Protein AF-A0A6J6FQR4-F1 (afdb_monomer)

Solvent-accessible surface area (backbone atoms only — not comparable to full-atom values): 6343 Å² total; per-residue (Å²): 109,55,71,76,45,27,19,56,49,36,36,52,52,29,51,52,38,32,50,53,10,48,62,35,42,57,94,47,89,46,65,86,34,34,53,60,13,50,52,32,33,42,65,29,27,48,47,19,55,83,41,40,94,43,51,58,78,60,70,68,46,50,54,50,20,48,51,53,20,46,52,50,31,28,49,49,18,36,52,15,21,54,60,26,60,75,42,96,72,69,46,73,66,48,25,49,57,46,32,50,60,55,48,52,55,52,44,52,50,36,53,51,53,48,53,53,53,50,55,56,51,66,76,75,111

Structure (mmCIF, N/CA/C/O backbone):
data_AF-A0A6J6FQR4-F1
#
_entry.id   AF-A0A6J6FQR4-F1
#
loop_
_atom_site.group_PDB
_atom_site.id
_atom_site.type_symbol
_atom_site.label_atom_id
_atom_site.label_alt_id
_atom_site.label_comp_id
_atom_site.label_asym_id
_atom_site.label_entity_id
_atom_site.label_seq_id
_atom_site.pdbx_PDB_ins_code
_atom_site.Cartn_x
_atom_site.Cartn_y
_atom_site.Cartn_z
_atom_site.occupancy
_atom_site.B_iso_or_equiv
_atom_site.auth_seq_id
_atom_site.auth_comp_id
_atom_site.auth_asym_id
_atom_site.auth_atom_id
_atom_site.pdbx_PDB_model_num
ATOM 1 N N . MET A 1 1 ? -17.632 -2.207 14.018 1.00 80.81 1 MET A N 1
ATOM 2 C CA . MET A 1 1 ? -17.300 -1.660 12.676 1.00 80.81 1 MET A CA 1
ATOM 3 C C . MET A 1 1 ? -15.866 -1.965 12.242 1.00 80.81 1 MET A C 1
ATOM 5 O O . MET A 1 1 ? -15.691 -2.493 11.149 1.00 80.81 1 MET A O 1
ATOM 9 N N . VAL A 1 2 ? -14.863 -1.720 13.096 1.00 85.81 2 VAL A N 1
ATOM 10 C CA . VAL A 1 2 ? -13.432 -1.979 12.815 1.00 85.81 2 VAL A CA 1
ATOM 11 C C . VAL A 1 2 ? -13.160 -3.401 12.294 1.00 85.81 2 VAL A C 1
ATOM 13 O O . VAL A 1 2 ? -12.476 -3.548 11.290 1.00 85.81 2 VAL A O 1
ATOM 16 N N . ARG A 1 3 ? -13.776 -4.446 12.878 1.00 83.19 3 ARG A N 1
ATOM 17 C CA . ARG A 1 3 ? -13.610 -5.851 12.427 1.00 83.19 3 ARG A CA 1
ATOM 18 C C . ARG A 1 3 ? -13.901 -6.093 10.944 1.00 83.19 3 ARG A C 1
ATOM 20 O O . ARG A 1 3 ? -13.197 -6.873 10.319 1.00 83.19 3 ARG A O 1
ATOM 27 N N . ARG A 1 4 ? -14.937 -5.448 10.395 1.00 87.6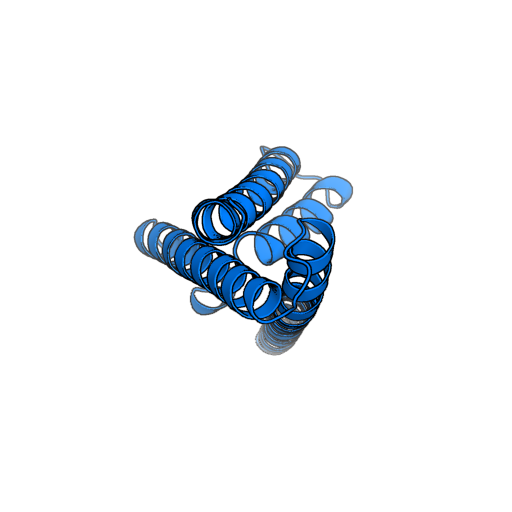9 4 ARG A N 1
ATOM 28 C CA . ARG A 1 4 ? -15.341 -5.627 8.988 1.00 87.69 4 ARG A CA 1
ATOM 29 C C . ARG A 1 4 ? -14.625 -4.657 8.048 1.00 87.69 4 ARG A C 1
ATOM 31 O O . ARG A 1 4 ? -14.303 -5.031 6.932 1.00 87.69 4 ARG A O 1
ATOM 38 N N . ARG A 1 5 ? -14.385 -3.414 8.487 1.00 93.25 5 ARG A N 1
ATOM 39 C CA . ARG A 1 5 ? -13.846 -2.344 7.627 1.00 93.25 5 ARG A CA 1
ATOM 40 C C . ARG A 1 5 ? -12.324 -2.179 7.691 1.00 93.25 5 ARG A C 1
ATOM 42 O O . ARG A 1 5 ? -11.768 -1.604 6.771 1.00 93.25 5 ARG A O 1
ATOM 49 N N . GLY A 1 6 ? -11.650 -2.685 8.725 1.00 93.25 6 GLY A N 1
ATOM 50 C CA . GLY A 1 6 ? -10.190 -2.602 8.869 1.00 93.25 6 GLY A CA 1
ATOM 51 C C . GLY A 1 6 ? -9.402 -3.188 7.685 1.00 93.25 6 GLY A C 1
ATOM 52 O O . GLY A 1 6 ? -8.541 -2.491 7.155 1.00 93.25 6 GLY A O 1
ATOM 53 N N . PRO A 1 7 ? -9.713 -4.411 7.209 1.00 95.50 7 PRO A N 1
ATOM 54 C CA . PRO A 1 7 ? -9.081 -4.975 6.011 1.00 95.50 7 PRO A CA 1
ATOM 55 C C . PRO A 1 7 ? -9.276 -4.103 4.764 1.00 95.50 7 PRO A C 1
ATOM 57 O O . PRO A 1 7 ? -8.326 -3.827 4.037 1.00 95.50 7 PRO A O 1
ATOM 60 N N . LEU A 1 8 ? -10.505 -3.620 4.550 1.00 96.88 8 LEU A N 1
ATOM 61 C CA . LEU A 1 8 ? -10.854 -2.779 3.402 1.00 96.88 8 LEU A CA 1
ATOM 62 C C . LEU A 1 8 ? -10.150 -1.420 3.456 1.00 96.88 8 LEU A C 1
ATOM 64 O O . LEU A 1 8 ? -9.709 -0.920 2.430 1.00 96.88 8 LEU A O 1
ATOM 68 N N . LEU A 1 9 ? -10.008 -0.837 4.649 1.00 96.50 9 LEU A N 1
ATOM 69 C CA . LEU A 1 9 ? -9.288 0.418 4.838 1.00 96.50 9 LEU A CA 1
ATOM 70 C C . LEU A 1 9 ? -7.788 0.253 4.556 1.00 96.50 9 LEU A C 1
ATOM 72 O O . LEU A 1 9 ? -7.196 1.134 3.946 1.00 96.50 9 LEU A O 1
ATOM 76 N N . ALA A 1 10 ? -7.182 -0.876 4.938 1.00 97.19 10 ALA A N 1
ATOM 77 C CA . ALA A 1 10 ? -5.787 -1.168 4.605 1.00 97.19 10 ALA A CA 1
ATOM 78 C C . ALA A 1 10 ? -5.569 -1.279 3.085 1.00 97.19 10 ALA A C 1
ATOM 80 O O . ALA A 1 10 ? -4.618 -0.693 2.570 1.00 97.19 10 ALA A O 1
ATOM 81 N N . ILE A 1 11 ? -6.480 -1.952 2.367 1.00 97.94 11 ILE A N 1
ATOM 82 C CA . ILE A 1 11 ? -6.483 -1.957 0.896 1.00 97.94 11 ILE A CA 1
ATOM 83 C C . ILE A 1 11 ? -6.636 -0.533 0.359 1.00 97.94 11 ILE A C 1
ATOM 85 O O . ILE A 1 11 ? -5.842 -0.117 -0.473 1.00 97.94 11 ILE A O 1
ATOM 89 N N . ALA A 1 12 ? -7.614 0.235 0.845 1.00 97.75 12 ALA A N 1
ATOM 90 C CA . ALA A 1 12 ? -7.867 1.589 0.356 1.00 97.75 12 ALA A CA 1
ATOM 91 C C . ALA A 1 12 ? -6.647 2.510 0.531 1.00 97.75 12 ALA A C 1
ATOM 93 O O . ALA A 1 12 ? -6.327 3.281 -0.374 1.00 97.75 12 ALA A O 1
ATOM 94 N N . ILE A 1 13 ? -5.926 2.392 1.653 1.00 97.31 13 ILE A N 1
ATOM 95 C CA . ILE A 1 13 ? -4.671 3.117 1.889 1.00 97.31 1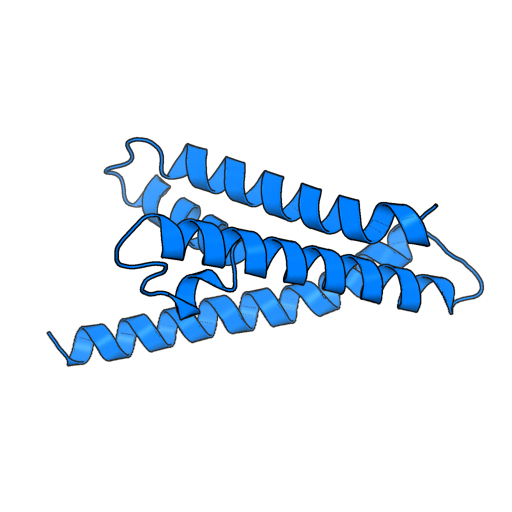3 ILE A CA 1
ATOM 96 C C . ILE A 1 13 ? -3.613 2.688 0.866 1.00 97.31 13 ILE A C 1
ATOM 98 O O . ILE A 1 13 ? -3.022 3.548 0.219 1.00 97.31 13 ILE A O 1
ATOM 102 N N . SER A 1 14 ? -3.410 1.381 0.671 1.00 97.56 14 SER A N 1
ATOM 103 C CA . SER A 1 14 ? -2.475 0.858 -0.337 1.00 97.56 14 SER A CA 1
ATOM 104 C C . SER A 1 14 ? -2.826 1.338 -1.750 1.00 97.56 14 SER A C 1
ATOM 106 O O . SER A 1 14 ? -1.955 1.857 -2.444 1.00 97.56 14 SER A O 1
ATOM 108 N N . CYS A 1 15 ? -4.097 1.275 -2.154 1.00 97.69 15 CYS A N 1
ATOM 109 C CA . CYS A 1 15 ? -4.558 1.776 -3.447 1.00 97.69 15 CYS A CA 1
ATOM 110 C C . CYS A 1 15 ? -4.318 3.280 -3.594 1.00 97.69 15 CYS A C 1
ATOM 112 O 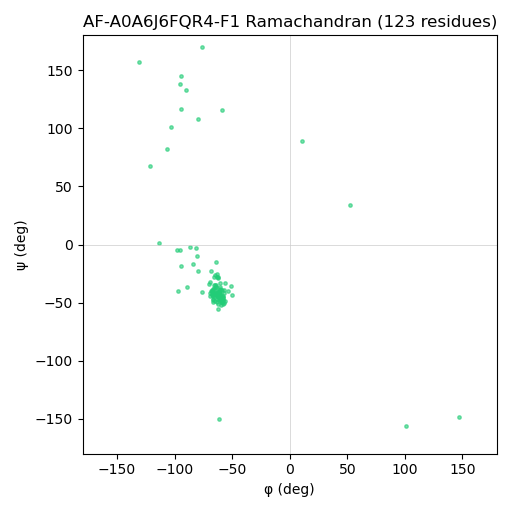O . CYS A 1 15 ? -3.879 3.719 -4.649 1.00 97.69 15 CYS A O 1
ATOM 114 N N . THR A 1 16 ? -4.549 4.070 -2.543 1.00 98.38 16 THR A N 1
ATOM 115 C CA . THR A 1 16 ? -4.273 5.515 -2.565 1.00 98.38 16 THR A CA 1
ATOM 116 C C . THR A 1 16 ? -2.788 5.790 -2.797 1.00 98.38 16 THR A C 1
ATOM 118 O O . THR A 1 16 ? -2.436 6.609 -3.642 1.00 98.38 16 THR A O 1
ATOM 121 N N . ILE A 1 17 ? -1.907 5.070 -2.096 1.00 98.06 17 ILE A N 1
ATOM 122 C CA . ILE A 1 17 ? -0.454 5.181 -2.278 1.00 98.06 17 ILE A CA 1
ATOM 123 C C . ILE A 1 17 ? -0.058 4.747 -3.698 1.00 98.06 17 ILE A C 1
ATOM 125 O O . ILE A 1 17 ? 0.719 5.439 -4.351 1.00 98.06 17 ILE A O 1
ATOM 129 N N . GLY A 1 18 ? -0.623 3.646 -4.201 1.00 97.38 18 GLY A N 1
ATOM 130 C CA . GLY A 1 18 ? -0.361 3.138 -5.549 1.00 97.38 18 GLY A CA 1
ATOM 131 C C . GLY A 1 18 ? -0.832 4.088 -6.651 1.00 97.38 18 GLY A C 1
ATOM 132 O O . GLY A 1 18 ? -0.139 4.256 -7.649 1.00 97.38 18 GLY A O 1
ATOM 133 N N . LEU A 1 19 ? -1.962 4.772 -6.456 1.00 97.94 19 LE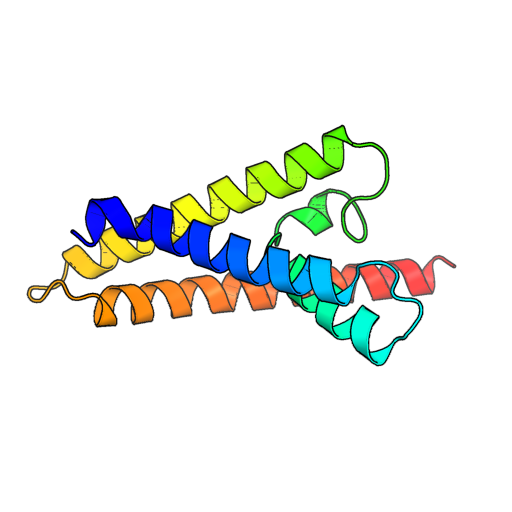U A N 1
ATOM 134 C CA . LEU A 1 19 ? -2.443 5.809 -7.371 1.00 97.94 19 LEU A CA 1
ATOM 135 C C . LEU A 1 19 ? -1.512 7.025 -7.381 1.00 97.94 19 LEU A C 1
ATOM 137 O O . LEU A 1 19 ? -1.164 7.512 -8.452 1.00 97.94 19 LEU A O 1
ATOM 141 N N . LEU A 1 20 ? -1.055 7.487 -6.213 1.00 98.12 20 LEU A N 1
ATOM 142 C CA . LEU A 1 20 ? -0.062 8.565 -6.130 1.00 98.12 20 LEU A CA 1
AT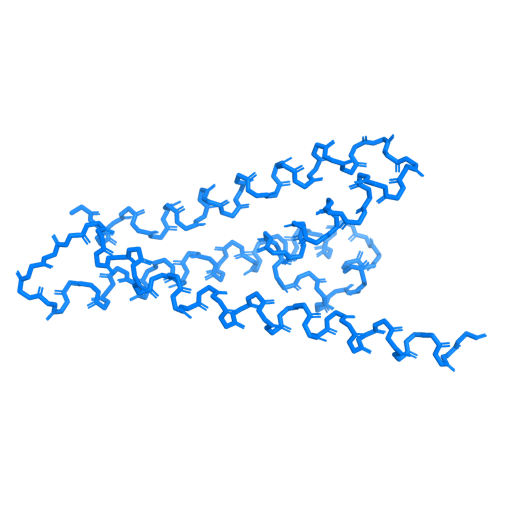OM 143 C C . LEU A 1 20 ? 1.258 8.171 -6.805 1.00 98.12 20 LEU A C 1
ATOM 145 O O . LEU A 1 20 ? 1.837 8.974 -7.534 1.00 98.12 20 LEU A O 1
ATOM 149 N N . ALA A 1 21 ? 1.705 6.928 -6.610 1.00 97.19 21 ALA A N 1
ATOM 150 C CA . ALA A 1 21 ? 2.864 6.376 -7.300 1.00 97.19 21 ALA A CA 1
ATOM 151 C C . ALA A 1 21 ? 2.676 6.405 -8.823 1.00 97.19 21 ALA A C 1
ATOM 153 O O . ALA A 1 21 ? 3.534 6.922 -9.536 1.00 97.19 21 ALA A O 1
ATOM 154 N N . ALA A 1 22 ? 1.533 5.919 -9.316 1.00 95.88 22 ALA A N 1
ATOM 155 C CA . ALA A 1 22 ? 1.208 5.918 -10.737 1.00 95.88 22 ALA A CA 1
ATOM 156 C C . ALA A 1 22 ? 1.192 7.338 -11.322 1.00 95.88 22 ALA A C 1
ATOM 158 O O . ALA A 1 22 ? 1.775 7.553 -12.375 1.00 95.88 22 ALA A O 1
ATOM 159 N N . LEU A 1 23 ? 0.613 8.323 -10.626 1.00 97.25 23 LEU A N 1
ATOM 160 C CA . LEU A 1 23 ? 0.609 9.727 -11.062 1.00 97.25 23 LEU A CA 1
ATOM 161 C C . LEU A 1 23 ? 2.020 10.326 -11.143 1.00 97.25 23 LEU A C 1
ATOM 163 O O . LEU A 1 23 ? 2.341 11.072 -12.070 1.00 97.25 23 LEU A O 1
ATOM 167 N N . LEU A 1 24 ? 2.883 10.005 -10.179 1.00 97.19 24 LEU A N 1
ATOM 168 C CA . LEU A 1 24 ? 4.268 10.465 -10.202 1.00 97.19 24 LEU A CA 1
ATOM 169 C C . LEU A 1 24 ? 5.049 9.830 -11.350 1.00 97.19 24 LEU A C 1
ATOM 171 O O . LEU A 1 24 ? 5.797 10.540 -12.015 1.00 97.19 24 LEU A O 1
ATOM 175 N N . LEU A 1 25 ? 4.844 8.537 -11.599 1.00 95.31 25 LEU A N 1
ATOM 176 C CA . LEU A 1 25 ? 5.546 7.777 -12.632 1.00 95.31 25 LEU A CA 1
ATOM 177 C C . LEU A 1 25 ? 4.989 7.996 -14.042 1.00 95.31 25 LEU A C 1
ATOM 179 O O . LEU A 1 25 ? 5.719 7.790 -15.009 1.00 95.31 25 LEU A O 1
ATOM 183 N N . TRP A 1 26 ? 3.730 8.422 -14.170 1.00 95.81 26 TRP A N 1
ATOM 184 C CA . TRP A 1 26 ? 3.074 8.607 -15.459 1.00 95.81 26 TRP A CA 1
ATOM 185 C C . TRP A 1 26 ? 3.831 9.615 -16.321 1.00 95.81 26 TRP A C 1
ATOM 187 O O . TRP A 1 26 ? 3.933 10.799 -15.971 1.00 95.81 26 TRP A O 1
ATOM 197 N N . ASP A 1 27 ? 4.353 9.109 -17.439 1.00 93.00 27 ASP A N 1
ATOM 198 C CA . ASP A 1 27 ? 5.130 9.855 -18.431 1.00 93.00 27 ASP A CA 1
ATOM 199 C C . ASP A 1 27 ? 6.305 10.644 -17.819 1.00 93.00 27 ASP A C 1
ATOM 201 O O . ASP A 1 27 ? 6.633 11.765 -18.207 1.00 93.00 27 ASP A O 1
ATOM 205 N N . SER A 1 28 ? 6.917 10.088 -16.769 1.00 91.69 28 SER A N 1
ATOM 206 C CA . SER A 1 28 ? 8.004 10.751 -16.056 1.00 91.69 28 SER A CA 1
ATOM 207 C C . SER A 1 28 ? 9.370 10.326 -16.583 1.00 91.69 28 SER A C 1
ATOM 209 O O . SER A 1 28 ? 9.807 9.200 -16.368 1.00 91.69 28 SER A O 1
ATOM 211 N N . THR A 1 29 ? 10.114 11.284 -17.131 1.00 91.56 29 THR A N 1
ATOM 212 C CA . THR A 1 29 ? 11.558 11.167 -17.412 1.00 91.56 29 THR A CA 1
ATOM 213 C C . THR A 1 29 ? 12.431 11.813 -16.328 1.00 91.56 29 THR A C 1
ATOM 215 O O . THR A 1 29 ? 13.655 11.712 -16.358 1.00 91.56 29 THR A O 1
ATOM 218 N N . SER A 1 30 ? 11.815 12.478 -15.343 1.00 93.44 30 SER A N 1
ATOM 219 C CA . SER A 1 30 ? 12.514 13.205 -14.279 1.00 93.44 30 SER A CA 1
ATOM 220 C C . SER A 1 30 ? 12.788 12.322 -13.064 1.00 93.44 30 SER A C 1
ATOM 222 O O . SER A 1 30 ? 11.872 11.704 -12.520 1.00 93.44 30 SER A O 1
ATOM 224 N N . ALA A 1 31 ? 14.021 12.352 -12.551 1.00 93.38 31 ALA A N 1
ATOM 225 C CA . ALA A 1 31 ? 14.387 11.670 -11.307 1.00 93.38 31 ALA A CA 1
ATOM 226 C C . ALA A 1 31 ? 13.592 12.180 -10.088 1.00 93.38 31 ALA A C 1
ATOM 228 O O . ALA A 1 31 ? 13.245 11.389 -9.210 1.00 93.38 31 ALA A O 1
ATOM 229 N N . LEU A 1 32 ? 13.238 13.474 -10.060 1.00 94.31 32 LEU A N 1
ATOM 230 C CA . LEU A 1 32 ? 12.475 14.095 -8.967 1.00 94.31 32 LEU A CA 1
ATOM 231 C C . LEU A 1 32 ? 11.074 13.497 -8.804 1.00 94.31 32 LEU A C 1
ATOM 233 O O . LEU A 1 32 ? 10.537 13.494 -7.702 1.00 94.31 32 LEU A O 1
ATOM 237 N N . ARG A 1 33 ? 10.483 12.989 -9.890 1.00 95.38 33 ARG A N 1
ATOM 238 C CA . ARG A 1 33 ? 9.197 12.277 -9.883 1.00 95.38 33 ARG A CA 1
ATOM 239 C C . ARG A 1 33 ? 9.393 10.760 -9.847 1.00 95.38 33 ARG A C 1
ATOM 241 O O . ARG A 1 33 ? 8.693 10.069 -9.110 1.00 95.38 33 ARG A O 1
ATOM 248 N N . GLY A 1 34 ? 10.384 10.262 -10.588 1.00 94.38 34 GLY A N 1
ATOM 249 C CA . GLY A 1 34 ? 10.701 8.843 -10.730 1.00 94.38 34 GLY A CA 1
ATOM 250 C C . GLY A 1 34 ? 11.047 8.162 -9.409 1.00 94.38 34 GLY A C 1
ATOM 251 O O . GLY A 1 34 ? 10.424 7.166 -9.056 1.00 94.38 34 GLY A O 1
ATOM 252 N N . VAL A 1 35 ? 11.988 8.721 -8.642 1.00 94.00 35 VAL A N 1
ATOM 253 C CA . VAL A 1 35 ? 12.438 8.131 -7.369 1.00 94.00 35 VAL A CA 1
ATOM 254 C C . VAL A 1 35 ? 11.306 8.036 -6.334 1.00 94.00 35 VAL A C 1
ATOM 256 O O . VAL A 1 35 ? 11.036 6.928 -5.865 1.00 94.00 35 VAL A O 1
ATOM 259 N N . PRO A 1 36 ? 10.598 9.126 -5.968 1.00 96.12 36 PRO A N 1
ATOM 260 C CA . PRO A 1 36 ? 9.511 9.019 -4.998 1.00 96.12 36 PRO A CA 1
ATOM 261 C C . PRO A 1 36 ? 8.335 8.192 -5.528 1.00 96.12 36 PRO A C 1
ATOM 263 O O . PRO A 1 36 ? 7.740 7.444 -4.756 1.00 96.12 36 PRO A O 1
ATOM 266 N N . GLY A 1 37 ? 8.023 8.264 -6.828 1.00 96.38 37 GLY A N 1
ATOM 267 C CA . GLY A 1 37 ? 6.990 7.429 -7.443 1.00 96.38 37 GLY A CA 1
ATOM 268 C C . GLY A 1 37 ? 7.306 5.937 -7.328 1.00 96.38 37 GLY A C 1
ATOM 269 O O . GLY A 1 37 ? 6.451 5.148 -6.934 1.00 96.38 37 GLY A O 1
ATOM 270 N N . PHE A 1 38 ? 8.558 5.554 -7.574 1.00 94.38 38 PHE A N 1
ATOM 271 C CA . PHE A 1 38 ? 9.023 4.176 -7.453 1.00 94.38 38 PHE A CA 1
ATOM 272 C C . PHE A 1 38 ? 9.016 3.680 -6.001 1.00 94.38 38 PHE A C 1
ATOM 274 O O . PHE A 1 38 ? 8.541 2.579 -5.726 1.00 94.38 38 PHE A O 1
ATOM 281 N N . ILE A 1 39 ? 9.464 4.510 -5.052 1.00 95.12 39 ILE A N 1
ATOM 282 C CA . ILE A 1 39 ? 9.373 4.200 -3.618 1.00 95.12 39 ILE A CA 1
ATOM 283 C C . ILE A 1 39 ? 7.910 3.968 -3.230 1.00 95.12 39 ILE A C 1
ATOM 285 O O . ILE A 1 39 ? 7.589 2.928 -2.661 1.00 95.12 39 ILE A O 1
ATOM 289 N N . LEU A 1 40 ? 7.003 4.887 -3.577 1.00 96.94 40 LEU A N 1
ATOM 290 C CA . LEU A 1 40 ? 5.577 4.749 -3.266 1.00 96.94 40 LEU A CA 1
ATOM 291 C C . LEU A 1 40 ? 4.969 3.495 -3.904 1.00 96.94 40 LEU A C 1
ATOM 293 O O . LEU A 1 40 ? 4.162 2.828 -3.260 1.00 96.94 40 LEU A O 1
ATOM 297 N N . TRP A 1 41 ? 5.390 3.126 -5.117 1.00 96.62 41 TRP A N 1
ATOM 298 C CA . TRP A 1 41 ? 4.963 1.881 -5.754 1.00 96.62 41 TRP A CA 1
ATOM 299 C C . TRP A 1 41 ? 5.363 0.656 -4.930 1.00 96.62 41 TRP A C 1
ATOM 301 O O . TRP A 1 41 ? 4.529 -0.202 -4.660 1.00 96.62 41 TRP A O 1
ATOM 311 N N . VAL A 1 42 ? 6.612 0.594 -4.467 1.00 96.00 42 VAL A N 1
ATOM 312 C CA . VAL A 1 42 ? 7.120 -0.506 -3.628 1.00 96.00 42 VAL A CA 1
ATOM 313 C C . VAL A 1 42 ? 6.388 -0.557 -2.287 1.00 96.00 42 VAL A C 1
ATOM 315 O O . VAL A 1 42 ? 6.081 -1.637 -1.791 1.00 96.00 42 VAL A O 1
ATOM 318 N N . LEU A 1 43 ? 6.045 0.598 -1.710 1.00 96.75 43 LEU A N 1
ATOM 319 C CA . LEU A 1 43 ? 5.254 0.664 -0.479 1.00 96.75 43 LEU A CA 1
ATOM 320 C C . LEU A 1 43 ? 3.795 0.236 -0.689 1.00 96.75 43 LEU A C 1
ATOM 322 O O . LEU A 1 43 ? 3.201 -0.345 0.219 1.00 96.75 43 LEU A O 1
ATOM 326 N N . ALA A 1 44 ? 3.206 0.516 -1.853 1.00 97.50 44 ALA A N 1
ATOM 327 C CA . ALA A 1 44 ? 1.849 0.098 -2.198 1.00 97.50 44 ALA A CA 1
ATOM 328 C C . ALA A 1 44 ? 1.781 -1.389 -2.570 1.00 97.50 44 ALA A C 1
ATOM 330 O O . ALA A 1 44 ? 0.860 -2.087 -2.140 1.00 97.50 44 ALA A O 1
ATOM 331 N N . VAL A 1 45 ? 2.774 -1.871 -3.320 1.00 97.12 45 VAL A N 1
ATOM 332 C CA . VAL A 1 45 ? 2.879 -3.224 -3.877 1.00 97.12 45 VAL A CA 1
ATOM 333 C C . VAL A 1 45 ? 4.166 -3.901 -3.369 1.00 97.12 45 VAL A C 1
ATOM 335 O O . VAL A 1 45 ? 5.098 -4.148 -4.138 1.00 97.12 45 VAL A O 1
ATOM 338 N N . PRO A 1 46 ? 4.259 -4.216 -2.065 1.00 95.69 46 PRO A N 1
ATOM 339 C CA . PRO A 1 46 ? 5.479 -4.729 -1.432 1.00 95.69 46 PRO A CA 1
ATOM 340 C C . PRO A 1 46 ? 5.960 -6.080 -1.967 1.00 95.69 46 PRO A C 1
ATOM 342 O O . PRO A 1 46 ? 7.150 -6.373 -1.893 1.00 95.69 46 PRO A O 1
ATOM 345 N N . THR A 1 47 ? 5.067 -6.909 -2.517 1.00 94.81 47 THR A N 1
ATOM 346 C CA . THR A 1 47 ? 5.432 -8.220 -3.086 1.00 94.81 47 THR A CA 1
ATOM 347 C C . THR A 1 47 ? 5.980 -8.124 -4.504 1.00 94.81 47 THR A C 1
ATOM 349 O O . THR A 1 47 ? 6.342 -9.136 -5.094 1.00 94.81 47 THR A O 1
ATOM 352 N N . SER A 1 48 ? 6.007 -6.929 -5.087 1.00 92.25 48 SER A N 1
ATOM 353 C CA . SER A 1 48 ? 6.414 -6.726 -6.473 1.00 92.25 48 SER A CA 1
ATOM 354 C C . SER A 1 48 ? 7.873 -7.129 -6.734 1.00 92.25 48 SER A C 1
ATOM 356 O O . SER A 1 48 ? 8.188 -7.573 -7.839 1.00 92.25 48 SER A O 1
ATOM 358 N N . SER A 1 49 ? 8.748 -7.052 -5.723 1.00 87.25 49 SER A N 1
ATOM 359 C CA . SER A 1 49 ? 10.165 -7.447 -5.805 1.00 87.25 49 SER A CA 1
ATOM 360 C C . SER A 1 49 ? 10.367 -8.953 -5.971 1.00 87.25 49 SER A C 1
ATOM 362 O O . SER A 1 49 ? 11.366 -9.384 -6.537 1.00 87.25 49 SER A O 1
ATOM 364 N N . LEU A 1 50 ? 9.382 -9.766 -5.576 1.00 87.94 50 LEU A N 1
ATOM 365 C CA . LEU A 1 50 ? 9.385 -11.210 -5.835 1.00 87.94 50 LEU A CA 1
ATOM 366 C C . LEU A 1 50 ? 9.319 -11.531 -7.338 1.00 87.94 50 LEU A C 1
ATOM 368 O O . LEU A 1 50 ? 9.585 -12.659 -7.745 1.00 87.94 50 LEU A O 1
ATOM 372 N N . PHE A 1 51 ? 8.959 -10.545 -8.164 1.00 88.38 51 PHE A N 1
ATOM 373 C CA . PHE A 1 51 ? 8.770 -10.698 -9.601 1.00 88.38 51 PHE A CA 1
ATOM 374 C C . PHE A 1 51 ? 9.799 -9.921 -10.454 1.00 88.38 51 PHE A C 1
ATOM 376 O O . PHE A 1 51 ? 9.690 -9.973 -11.678 1.00 88.38 51 PHE A O 1
ATOM 383 N N . GLY A 1 52 ? 10.782 -9.213 -9.874 1.00 82.06 52 GLY A N 1
ATOM 384 C CA . GLY A 1 52 ? 11.798 -8.423 -10.609 1.00 82.06 52 GLY A CA 1
ATOM 385 C C . GLY A 1 52 ? 12.250 -7.153 -9.865 1.00 82.06 52 GLY A C 1
ATOM 386 O O . GLY A 1 52 ? 12.194 -7.153 -8.640 1.00 82.06 52 GLY A O 1
ATOM 387 N N . ILE A 1 53 ? 12.619 -6.059 -10.569 1.00 66.25 53 ILE A N 1
ATOM 388 C CA . ILE A 1 53 ? 12.809 -4.681 -10.005 1.00 66.25 53 ILE A CA 1
ATOM 389 C C . ILE A 1 53 ? 11.726 -3.594 -10.333 1.00 66.25 53 ILE A C 1
ATOM 391 O O . ILE A 1 53 ? 11.839 -2.776 -11.241 1.00 66.25 53 ILE A O 1
ATOM 395 N N . PRO A 1 54 ? 10.637 -3.610 -9.574 1.00 64.12 54 PRO A N 1
ATOM 396 C CA . PRO A 1 54 ? 10.099 -4.877 -9.220 1.00 64.12 54 PRO A CA 1
ATOM 397 C C . PRO A 1 54 ? 9.689 -5.592 -10.533 1.00 64.12 54 PRO A C 1
ATOM 399 O O . PRO A 1 54 ? 10.318 -5.447 -11.566 1.00 64.12 54 PRO A O 1
ATOM 402 N N . VAL A 1 55 ? 8.690 -6.441 -10.536 1.00 81.38 55 VAL A N 1
ATOM 403 C CA . VAL A 1 55 ? 8.065 -7.016 -11.743 1.00 81.38 55 VAL A CA 1
ATOM 404 C C . VAL A 1 55 ? 8.760 -6.801 -13.118 1.00 81.38 55 VAL A C 1
ATOM 406 O O . VAL A 1 55 ? 8.484 -5.856 -13.856 1.00 81.38 55 VAL A O 1
ATOM 409 N N . MET A 1 56 ? 9.664 -7.711 -13.477 1.00 84.00 56 MET A N 1
ATOM 410 C CA . MET A 1 56 ? 10.252 -7.779 -14.816 1.00 84.00 56 MET A CA 1
ATOM 411 C C . MET A 1 56 ? 9.472 -8.792 -15.650 1.00 84.00 56 MET A C 1
ATOM 413 O O . MET A 1 56 ? 9.175 -9.882 -15.169 1.00 84.00 56 MET A O 1
ATOM 417 N N . GLY A 1 57 ? 9.188 -8.497 -16.916 1.00 82.88 57 GLY A N 1
ATOM 418 C CA . GLY A 1 57 ? 8.486 -9.411 -17.827 1.00 82.88 57 GLY A CA 1
ATOM 419 C C . GLY A 1 57 ? 7.003 -9.078 -18.017 1.00 82.88 57 GLY A C 1
ATOM 420 O O . GLY A 1 57 ? 6.598 -7.929 -17.877 1.00 82.88 57 GLY A O 1
ATOM 421 N N . GLY A 1 58 ? 6.208 -10.082 -18.402 1.00 88.25 58 GLY A N 1
ATOM 422 C CA . GLY A 1 58 ? 4.847 -9.889 -18.919 1.00 88.25 58 GLY A CA 1
ATOM 423 C C . GLY A 1 58 ? 3.763 -9.559 -17.884 1.00 88.25 58 GLY A C 1
ATOM 424 O O . GLY A 1 58 ? 3.947 -9.700 -16.674 1.00 88.25 58 GLY A O 1
ATOM 425 N N . GLU A 1 59 ? 2.590 -9.183 -18.398 1.00 92.44 59 GLU A N 1
ATOM 426 C CA . GLU A 1 59 ? 1.412 -8.705 -17.653 1.00 92.44 59 GLU A CA 1
ATOM 427 C C . GLU A 1 59 ? 0.978 -9.623 -16.502 1.00 92.44 59 GLU A C 1
ATOM 429 O O . GLU A 1 59 ? 0.597 -9.147 -15.433 1.00 92.44 59 GLU A O 1
ATOM 434 N N . LEU A 1 60 ? 1.102 -10.945 -16.666 1.00 93.56 60 LEU A N 1
ATOM 435 C CA . LEU A 1 60 ? 0.750 -11.908 -15.621 1.00 93.56 60 LEU A CA 1
ATOM 436 C C . LEU A 1 60 ? 1.522 -11.657 -14.316 1.00 93.56 60 LEU A C 1
ATOM 438 O O . LEU A 1 60 ? 0.948 -11.753 -13.233 1.00 93.56 60 LEU A O 1
ATOM 442 N N . ARG A 1 61 ? 2.809 -11.298 -14.390 1.00 93.38 61 ARG A N 1
ATOM 443 C CA . ARG A 1 61 ? 3.624 -11.033 -13.193 1.00 93.38 61 ARG A CA 1
ATOM 444 C C . ARG A 1 61 ? 3.177 -9.750 -12.491 1.00 93.38 61 ARG A C 1
ATOM 446 O O . ARG A 1 61 ? 3.211 -9.694 -11.264 1.00 93.38 61 ARG A O 1
ATOM 453 N N . TRP A 1 62 ? 2.698 -8.759 -13.246 1.00 93.00 62 TRP A N 1
ATOM 454 C CA . TRP A 1 62 ? 2.117 -7.533 -12.692 1.00 93.00 62 TRP A CA 1
ATOM 455 C C . TRP A 1 62 ? 0.813 -7.818 -11.961 1.00 93.00 62 TRP A C 1
ATOM 457 O O . TRP A 1 62 ? 0.646 -7.399 -10.816 1.00 93.00 62 TRP A O 1
ATOM 467 N N . ILE A 1 63 ? -0.075 -8.592 -12.588 1.00 95.75 63 ILE A N 1
ATOM 468 C CA . ILE A 1 63 ? -1.337 -9.016 -11.978 1.00 95.75 63 ILE A CA 1
ATOM 469 C C . ILE A 1 63 ? -1.059 -9.775 -10.678 1.00 95.75 63 ILE A C 1
ATOM 471 O O . ILE A 1 63 ? -1.641 -9.452 -9.642 1.00 95.75 63 ILE A O 1
ATOM 475 N N . LEU A 1 64 ? -0.128 -10.734 -10.700 1.00 96.44 64 LEU A N 1
ATOM 476 C CA . LEU A 1 64 ? 0.240 -11.503 -9.513 1.00 96.44 64 LEU A CA 1
ATOM 477 C C . LEU A 1 64 ? 0.817 -10.615 -8.407 1.00 96.44 64 LEU A C 1
ATOM 479 O O . LEU A 1 64 ? 0.373 -10.739 -7.270 1.00 96.44 64 LEU A O 1
ATOM 483 N N . ALA A 1 65 ? 1.729 -9.692 -8.727 1.00 95.81 65 ALA A N 1
ATOM 484 C CA . ALA A 1 65 ? 2.309 -8.764 -7.757 1.00 95.81 65 ALA A CA 1
ATOM 485 C C . ALA A 1 65 ? 1.252 -7.894 -7.065 1.00 95.81 65 ALA A C 1
ATOM 487 O O . ALA A 1 65 ? 1.278 -7.739 -5.840 1.00 95.81 65 ALA A O 1
ATOM 488 N N . VAL A 1 66 ? 0.312 -7.346 -7.839 1.00 96.19 66 VAL A N 1
ATOM 489 C CA . VAL A 1 66 ? -0.780 -6.519 -7.315 1.00 96.19 66 VAL A CA 1
ATOM 490 C C . VAL A 1 66 ? -1.716 -7.363 -6.455 1.00 96.19 66 VAL A C 1
ATOM 492 O O . VAL A 1 66 ? -1.982 -6.997 -5.311 1.00 96.19 66 VAL A O 1
ATOM 495 N N . LEU A 1 67 ? -2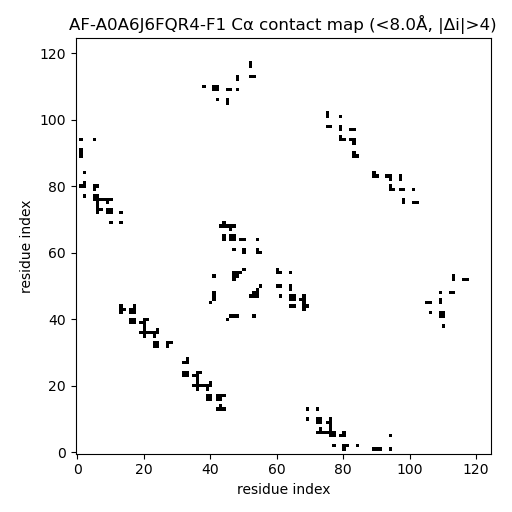.169 -8.519 -6.948 1.00 97.38 67 LEU A N 1
ATOM 496 C CA . LEU A 1 67 ? -3.087 -9.388 -6.210 1.00 97.38 67 LEU A CA 1
ATOM 497 C C . LEU A 1 67 ? -2.473 -9.903 -4.905 1.00 97.38 67 LEU A C 1
ATOM 499 O O . LEU A 1 67 ? -3.123 -9.830 -3.862 1.00 97.38 67 LEU A O 1
ATOM 503 N N . SER A 1 68 ? -1.219 -10.362 -4.916 1.00 97.56 68 SER A N 1
ATOM 504 C CA . SER A 1 68 ? -0.557 -10.825 -3.693 1.00 97.56 68 SER A CA 1
ATOM 505 C C . SER A 1 68 ? -0.359 -9.694 -2.682 1.00 97.56 68 SER A C 1
ATOM 507 O O . SER A 1 68 ? -0.505 -9.915 -1.479 1.00 97.56 68 SER A O 1
ATOM 509 N N . SER A 1 69 ? -0.102 -8.467 -3.144 1.00 97.88 69 SER A N 1
ATOM 510 C CA . SER A 1 69 ? -0.035 -7.292 -2.269 1.00 97.88 69 SER A CA 1
ATOM 511 C C . SER A 1 69 ? -1.400 -6.916 -1.690 1.00 97.88 69 SER A C 1
ATOM 513 O O . SER A 1 69 ? -1.491 -6.609 -0.504 1.00 97.88 69 SER A O 1
ATOM 515 N N . LEU A 1 70 ? -2.480 -6.989 -2.474 1.00 98.12 70 LEU A N 1
ATOM 516 C CA . LEU A 1 70 ? -3.841 -6.759 -1.976 1.00 98.12 70 LEU A CA 1
ATOM 517 C C . LEU A 1 70 ? -4.226 -7.779 -0.901 1.00 98.12 70 LEU A C 1
ATOM 519 O O . LEU A 1 70 ? -4.778 -7.401 0.134 1.00 98.12 70 LEU A O 1
ATOM 523 N N . VAL A 1 71 ? -3.883 -9.054 -1.107 1.00 98.31 71 VAL A N 1
ATOM 524 C CA . VAL A 1 71 ? -4.070 -10.116 -0.107 1.00 98.31 71 VAL A CA 1
ATOM 525 C C . VAL A 1 71 ? -3.268 -9.815 1.160 1.00 98.31 71 VAL A C 1
ATOM 527 O O . VAL A 1 71 ? -3.815 -9.898 2.262 1.00 98.31 71 VAL A O 1
ATOM 530 N N . LEU A 1 72 ? -2.003 -9.405 1.023 1.00 98.12 72 LEU A N 1
ATOM 531 C CA . LEU A 1 72 ? -1.169 -9.011 2.157 1.00 98.12 72 LEU A CA 1
ATOM 532 C C . LEU A 1 72 ? -1.794 -7.845 2.937 1.00 98.12 72 LEU A C 1
ATOM 534 O O . LEU A 1 72 ? -1.939 -7.933 4.156 1.00 98.12 72 LEU A O 1
ATOM 538 N N . TRP A 1 73 ? -2.211 -6.774 2.259 1.00 98.19 73 TRP A N 1
ATOM 539 C CA . TRP A 1 73 ? -2.805 -5.607 2.915 1.00 98.19 73 TRP A CA 1
ATOM 540 C C . TRP A 1 73 ? -4.143 -5.918 3.572 1.00 98.19 73 TRP A C 1
ATOM 542 O O . TRP A 1 73 ? -4.390 -5.470 4.696 1.00 98.19 73 TRP A O 1
ATOM 552 N N . PHE A 1 74 ? -4.973 -6.739 2.929 1.00 98.19 74 PHE A N 1
ATOM 553 C CA . PHE A 1 74 ? -6.194 -7.254 3.535 1.00 98.19 74 PHE A CA 1
ATOM 554 C C . PHE A 1 74 ? -5.886 -8.002 4.833 1.00 98.19 74 PHE A C 1
ATOM 556 O O . PHE A 1 74 ? -6.477 -7.709 5.875 1.00 98.19 74 PHE A O 1
ATOM 563 N N . TYR A 1 75 ? -4.933 -8.937 4.788 1.00 98.00 75 TYR A N 1
ATOM 564 C CA . TYR A 1 75 ? -4.547 -9.749 5.937 1.00 98.00 75 TYR A CA 1
ATOM 565 C C . TYR A 1 75 ? -3.988 -8.896 7.082 1.00 98.00 75 TYR A C 1
ATOM 567 O O . TYR A 1 75 ? -4.404 -9.051 8.228 1.00 98.00 75 TYR A O 1
ATOM 575 N N . VAL A 1 76 ? -3.118 -7.930 6.784 1.00 97.38 76 VAL A N 1
ATOM 576 C CA . VAL A 1 76 ? -2.562 -6.990 7.772 1.00 97.38 76 VAL A CA 1
ATOM 577 C C . VAL A 1 76 ? -3.664 -6.141 8.408 1.00 97.38 76 VAL A C 1
ATOM 579 O O . VAL A 1 76 ? -3.721 -6.007 9.633 1.00 97.38 76 VAL A O 1
ATOM 582 N N . GLY A 1 77 ? -4.585 -5.607 7.601 1.00 96.88 77 GLY A N 1
ATOM 583 C CA . GLY A 1 77 ? -5.738 -4.854 8.093 1.00 96.88 77 GLY A CA 1
ATOM 584 C C . GLY A 1 77 ? -6.686 -5.708 8.942 1.00 96.88 77 GLY A C 1
ATOM 585 O O . GLY A 1 77 ? -7.227 -5.218 9.939 1.00 96.88 77 GLY A O 1
ATOM 586 N N . HIS A 1 78 ? -6.841 -6.989 8.596 1.00 96.31 78 HIS A N 1
ATOM 587 C CA . HIS A 1 78 ? -7.594 -7.971 9.372 1.00 96.31 78 HIS A CA 1
ATOM 588 C C . HIS A 1 78 ? -6.927 -8.275 10.711 1.00 96.31 78 HIS A C 1
ATOM 590 O O . HIS A 1 78 ? -7.586 -8.205 11.747 1.00 96.31 78 HIS A O 1
ATOM 596 N N . LEU A 1 79 ? -5.621 -8.538 10.718 1.00 95.81 79 LEU A N 1
ATOM 597 C CA . LEU A 1 79 ? -4.856 -8.828 11.926 1.00 95.81 79 LEU A CA 1
ATOM 598 C C . LEU A 1 79 ? -4.879 -7.640 12.899 1.00 95.81 79 LEU A C 1
ATOM 600 O O . LEU A 1 79 ? -5.129 -7.823 14.091 1.00 95.81 79 LEU A O 1
ATOM 604 N N . ALA A 1 80 ? -4.717 -6.413 12.397 1.00 94.88 80 ALA A N 1
ATOM 605 C CA . ALA A 1 80 ? -4.861 -5.195 13.196 1.00 94.88 80 ALA A CA 1
ATOM 606 C C . ALA A 1 80 ? -6.284 -5.041 13.770 1.00 94.88 80 ALA A C 1
ATOM 608 O O . ALA A 1 80 ? -6.468 -4.661 14.931 1.00 94.88 80 ALA A O 1
ATOM 609 N N . ALA A 1 81 ? -7.3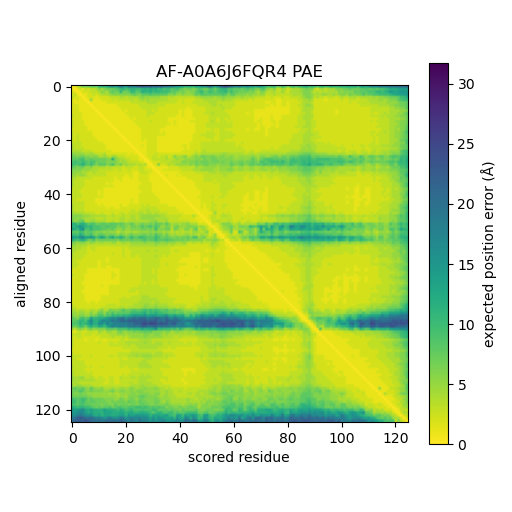16 -5.383 12.992 1.00 93.69 81 ALA A N 1
ATOM 610 C CA . ALA A 1 81 ? -8.702 -5.365 13.455 1.00 93.69 81 ALA A CA 1
ATOM 611 C C . ALA A 1 81 ? -8.974 -6.431 14.526 1.00 93.69 81 ALA A C 1
ATOM 613 O O . ALA A 1 81 ? -9.647 -6.152 15.517 1.00 93.69 81 ALA A O 1
ATOM 614 N N . GLN A 1 82 ? -8.410 -7.630 14.385 1.00 92.56 82 GLN A N 1
ATOM 615 C CA . GLN A 1 82 ? -8.495 -8.662 15.412 1.00 92.56 82 GLN A CA 1
ATOM 616 C C . GLN A 1 82 ? -7.814 -8.207 16.709 1.00 92.56 82 GLN A C 1
ATOM 618 O O . GLN A 1 82 ? -8.454 -8.232 17.763 1.00 92.56 82 GLN A O 1
ATOM 623 N N . ARG A 1 83 ? -6.561 -7.733 16.635 1.00 90.38 83 ARG A N 1
ATOM 624 C CA . ARG A 1 83 ? -5.770 -7.283 17.797 1.00 90.38 83 ARG A CA 1
ATOM 625 C C . ARG A 1 83 ? -6.422 -6.120 18.542 1.00 90.38 83 ARG A C 1
ATOM 627 O O . ARG A 1 83 ? -6.511 -6.163 19.766 1.00 90.38 83 ARG A O 1
ATOM 634 N N . SER A 1 84 ? -6.951 -5.131 17.821 1.00 88.44 84 SER A N 1
ATOM 635 C CA . SER A 1 84 ? -7.634 -3.977 18.430 1.00 88.44 84 SER A CA 1
ATOM 636 C C . SER A 1 84 ? -8.931 -4.350 19.158 1.00 88.44 84 SER A C 1
ATOM 638 O O . SER A 1 84 ? -9.285 -3.700 20.134 1.00 88.44 84 SER A O 1
ATOM 640 N N . THR A 1 85 ? -9.616 -5.424 18.751 1.00 84.94 85 THR A N 1
ATOM 641 C CA . THR A 1 85 ? -10.857 -5.872 19.417 1.00 84.94 85 THR A CA 1
ATOM 642 C C . THR A 1 85 ? -10.655 -6.805 20.608 1.00 84.94 85 THR A C 1
ATOM 644 O O . THR A 1 85 ? -11.632 -7.198 21.235 1.00 84.94 85 THR A O 1
ATOM 647 N N . ARG A 1 86 ? -9.408 -7.179 20.924 1.00 81.25 86 ARG A N 1
ATOM 648 C CA . ARG A 1 86 ? -9.078 -7.883 22.176 1.00 81.25 86 ARG A CA 1
ATOM 649 C C . ARG A 1 86 ? -8.957 -6.924 23.366 1.00 81.25 86 ARG A C 1
ATOM 651 O O . ARG A 1 86 ? -8.846 -7.377 24.498 1.00 81.25 86 ARG A O 1
ATOM 658 N N . ARG A 1 87 ? -8.960 -5.609 23.116 1.00 73.31 87 ARG A N 1
ATOM 659 C CA . ARG A 1 87 ? -8.921 -4.559 24.140 1.00 73.31 87 ARG A CA 1
ATOM 660 C C . ARG A 1 87 ? -10.342 -4.096 24.466 1.00 73.31 87 ARG A C 1
ATOM 662 O O . ARG A 1 87 ? -11.183 -4.007 23.574 1.00 73.31 87 ARG A O 1
ATOM 669 N N . VAL A 1 88 ? -10.578 -3.764 25.737 1.00 66.31 88 VAL A N 1
ATOM 670 C CA . VAL A 1 88 ? -11.894 -3.361 26.276 1.00 66.31 88 VAL A CA 1
ATOM 671 C C . VAL A 1 88 ? -12.482 -2.155 25.526 1.00 66.31 88 VAL A C 1
ATOM 673 O O . VAL A 1 88 ? -13.686 -2.095 25.299 1.00 66.31 88 VAL A O 1
ATOM 676 N N . ALA A 1 89 ? -11.635 -1.239 25.046 1.00 65.88 89 ALA A N 1
ATOM 677 C CA . ALA A 1 89 ? -12.032 -0.135 24.177 1.00 65.88 89 ALA A CA 1
ATOM 678 C C . ALA A 1 89 ? -11.649 -0.420 22.713 1.00 65.88 89 ALA A C 1
ATOM 680 O O . ALA A 1 89 ? -10.502 -0.239 22.304 1.00 65.88 89 ALA A O 1
ATOM 681 N N . THR A 1 90 ? -12.617 -0.843 21.895 1.00 71.81 90 THR A N 1
ATOM 682 C CA . THR A 1 90 ? -12.421 -0.973 20.442 1.00 71.81 90 THR A CA 1
ATOM 683 C C . THR A 1 90 ? -12.551 0.400 19.780 1.00 71.81 90 THR A C 1
ATOM 685 O O . THR A 1 90 ? -13.657 0.918 19.645 1.00 71.81 90 THR A O 1
ATOM 688 N N . SER A 1 91 ? -11.439 0.982 19.322 1.00 85.19 91 SER A N 1
ATOM 689 C CA . SER A 1 91 ? -11.431 2.274 18.621 1.00 85.19 91 SER A CA 1
ATOM 690 C C . SER A 1 91 ? -10.618 2.237 17.322 1.00 85.19 91 SER A C 1
ATOM 692 O O . SER A 1 91 ? -9.717 1.414 17.143 1.00 85.19 91 SER A O 1
ATOM 694 N N . TRP A 1 92 ? -10.922 3.158 16.403 1.00 91.00 92 TRP A N 1
ATOM 695 C CA . TRP A 1 92 ? -10.147 3.348 15.170 1.00 91.00 92 TRP A CA 1
ATOM 696 C C . TRP A 1 92 ? -8.702 3.783 15.437 1.00 91.00 92 TRP A C 1
ATOM 698 O O . TRP A 1 92 ? -7.810 3.450 14.659 1.00 91.00 92 TRP A O 1
ATOM 708 N N . LEU A 1 93 ? -8.455 4.473 16.554 1.00 90.56 93 LEU A N 1
ATOM 709 C CA . LEU A 1 93 ? -7.109 4.855 16.971 1.00 90.56 93 LEU A CA 1
ATOM 710 C C . LEU A 1 93 ? -6.265 3.626 17.332 1.00 90.56 93 LEU A C 1
ATOM 712 O O . LEU A 1 93 ? -5.108 3.535 16.926 1.00 90.56 93 LEU A O 1
ATOM 716 N N . GLU A 1 94 ? -6.851 2.659 18.040 1.00 91.44 94 GLU A N 1
ATOM 717 C CA . GLU A 1 94 ? -6.174 1.404 18.381 1.00 91.44 94 GLU A CA 1
ATOM 718 C C . GLU A 1 94 ? -5.913 0.548 17.136 1.00 91.44 94 GLU A C 1
ATOM 720 O O . GLU A 1 94 ? -4.818 0.007 16.986 1.00 91.44 94 GLU A O 1
ATOM 725 N N . TRP A 1 95 ? -6.866 0.490 16.197 1.00 93.88 95 TRP A N 1
ATOM 726 C CA . TRP A 1 95 ? -6.629 -0.143 14.895 1.00 93.88 95 TRP A CA 1
ATOM 727 C C . TRP A 1 95 ? -5.456 0.505 14.160 1.00 93.88 95 TRP A C 1
ATOM 729 O O . TRP A 1 95 ? -4.565 -0.207 13.707 1.00 93.88 95 TRP A O 1
ATOM 739 N N . ARG A 1 96 ? -5.420 1.845 14.093 1.00 94.31 96 ARG A N 1
ATOM 740 C CA . ARG A 1 96 ? -4.333 2.585 13.442 1.00 94.31 96 ARG A CA 1
ATOM 741 C C . ARG A 1 96 ? -2.990 2.260 14.088 1.00 94.31 96 ARG A C 1
ATOM 743 O O . ARG A 1 96 ? -2.054 1.981 13.356 1.00 94.31 96 ARG A O 1
ATOM 750 N N . ARG A 1 97 ? -2.896 2.250 15.423 1.00 94.12 97 ARG A N 1
ATOM 751 C CA . ARG A 1 97 ? -1.657 1.922 16.157 1.00 94.12 97 ARG A CA 1
ATOM 752 C C . ARG A 1 97 ? -1.147 0.513 15.846 1.00 94.12 97 ARG A C 1
ATOM 754 O O . ARG A 1 97 ? 0.045 0.336 15.603 1.00 94.12 97 ARG A O 1
ATOM 761 N N . GLU A 1 98 ? -2.032 -0.483 15.850 1.00 94.81 98 GLU A N 1
ATOM 762 C CA . GLU A 1 98 ? -1.665 -1.864 15.509 1.00 94.81 98 GLU A CA 1
ATOM 763 C C . GLU A 1 98 ? -1.290 -2.005 14.031 1.00 94.81 98 GLU A C 1
ATOM 765 O O . GLU A 1 98 ? -0.275 -2.619 13.705 1.00 94.81 98 GLU A O 1
ATOM 770 N N . TRP A 1 99 ? -2.059 -1.383 13.136 1.00 95.69 99 TRP A N 1
ATOM 771 C CA . TRP A 1 99 ? -1.790 -1.383 11.702 1.00 95.69 99 TRP A CA 1
ATOM 772 C C . TRP A 1 99 ? -0.441 -0.725 11.387 1.00 95.69 99 TRP A C 1
ATOM 774 O O . TRP A 1 99 ? 0.376 -1.340 10.709 1.00 95.69 99 TRP A O 1
ATOM 784 N N . THR A 1 100 ? -0.138 0.453 11.949 1.00 95.94 100 THR A N 1
ATOM 785 C CA . THR A 1 100 ? 1.138 1.149 11.702 1.00 95.94 100 THR A CA 1
ATOM 786 C C . THR A 1 100 ? 2.344 0.322 12.134 1.00 95.94 100 THR A C 1
ATOM 788 O O . THR A 1 100 ? 3.341 0.296 11.423 1.00 95.94 100 THR A O 1
ATOM 791 N N . ARG A 1 101 ? 2.260 -0.401 13.260 1.00 96.25 101 ARG A N 1
ATOM 792 C CA . ARG A 1 101 ? 3.354 -1.276 13.722 1.00 96.25 101 ARG A CA 1
ATOM 793 C C . ARG A 1 101 ? 3.647 -2.398 12.728 1.00 96.25 101 ARG A C 1
ATOM 795 O O . ARG A 1 101 ? 4.807 -2.690 12.467 1.00 96.25 101 ARG A O 1
ATOM 802 N N . LEU A 1 102 ? 2.600 -3.010 12.173 1.00 96.38 102 LEU A N 1
ATOM 803 C CA . LEU A 1 102 ? 2.732 -4.069 11.171 1.00 96.38 102 LEU A CA 1
ATOM 804 C C . LEU A 1 102 ? 3.271 -3.523 9.841 1.00 96.38 102 LEU A C 1
ATOM 806 O O . LEU A 1 102 ? 4.170 -4.112 9.248 1.00 96.38 102 LEU A O 1
ATOM 810 N N . VAL A 1 103 ? 2.744 -2.381 9.399 1.00 96.19 103 VAL A N 1
ATOM 811 C CA . VAL A 1 103 ? 3.104 -1.737 8.127 1.00 96.19 103 VAL A CA 1
ATOM 812 C C . VAL A 1 103 ? 4.563 -1.305 8.105 1.00 96.19 103 VAL A C 1
ATOM 814 O O . VAL A 1 103 ? 5.229 -1.531 7.102 1.00 96.19 103 VAL A O 1
ATOM 817 N N . ILE A 1 104 ? 5.081 -0.743 9.203 1.00 97.06 104 ILE A N 1
ATOM 818 C CA . ILE A 1 104 ? 6.485 -0.308 9.289 1.00 97.06 104 ILE A CA 1
ATOM 819 C C . ILE A 1 104 ? 7.438 -1.474 9.003 1.00 97.06 104 ILE A C 1
ATOM 821 O O . ILE A 1 104 ? 8.399 -1.298 8.261 1.00 97.06 104 ILE A O 1
ATOM 825 N N . GLY A 1 105 ? 7.156 -2.669 9.534 1.00 96.62 105 GLY A N 1
ATOM 826 C CA . GLY A 1 105 ? 7.973 -3.856 9.268 1.00 96.62 105 GLY A CA 1
ATOM 827 C C . GLY A 1 105 ? 7.943 -4.281 7.798 1.00 96.62 105 GLY A C 1
ATOM 828 O O . GLY A 1 105 ? 8.986 -4.592 7.229 1.00 96.62 105 GLY A O 1
ATOM 829 N N . ILE A 1 106 ? 6.766 -4.238 7.166 1.00 96.44 106 ILE A N 1
ATOM 830 C CA . ILE A 1 106 ? 6.606 -4.564 5.740 1.00 96.44 106 ILE A CA 1
ATOM 831 C C . ILE A 1 106 ? 7.351 -3.549 4.878 1.00 96.44 106 ILE A C 1
ATOM 833 O O . ILE A 1 106 ? 8.128 -3.937 4.016 1.00 96.44 106 ILE A O 1
ATOM 837 N N . TRP A 1 107 ? 7.168 -2.255 5.136 1.00 96.50 107 TRP A N 1
ATOM 838 C CA . TRP A 1 107 ? 7.850 -1.190 4.406 1.00 96.50 107 TRP A CA 1
ATOM 839 C C . TRP A 1 107 ? 9.367 -1.273 4.548 1.00 96.50 107 TRP A C 1
ATOM 841 O O . TRP A 1 107 ? 10.070 -1.227 3.542 1.00 96.50 107 TRP A O 1
ATOM 851 N N . ALA A 1 108 ? 9.870 -1.454 5.771 1.00 95.69 108 ALA A N 1
ATOM 852 C CA . ALA A 1 108 ? 11.297 -1.635 6.009 1.00 95.69 108 ALA A CA 1
ATOM 853 C C . ALA A 1 108 ? 11.832 -2.860 5.254 1.00 95.69 108 ALA A C 1
ATOM 855 O O . ALA A 1 108 ? 12.819 -2.745 4.534 1.00 95.69 108 ALA A O 1
ATOM 856 N N . GLY A 1 109 ? 11.154 -4.008 5.352 1.00 93.88 109 GLY A N 1
ATOM 857 C CA . GLY A 1 109 ? 11.545 -5.231 4.649 1.00 93.88 109 GLY A CA 1
ATOM 858 C C . GLY A 1 109 ? 11.537 -5.081 3.126 1.00 93.88 109 GLY A C 1
ATOM 859 O O . GLY A 1 109 ? 12.493 -5.484 2.469 1.00 93.88 109 GLY A O 1
ATOM 860 N N . SER A 1 110 ? 10.504 -4.456 2.559 1.00 92.69 110 SER A N 1
ATOM 861 C CA . SER A 1 110 ? 10.392 -4.222 1.116 1.00 92.69 110 SER A CA 1
ATOM 862 C C . SER A 1 110 ? 11.469 -3.277 0.591 1.00 92.69 110 SER A C 1
ATOM 864 O O . SER A 1 110 ? 12.073 -3.565 -0.439 1.00 92.69 110 SER A O 1
ATOM 866 N N . LEU A 1 111 ? 11.748 -2.177 1.299 1.00 93.44 111 LEU A N 1
ATOM 867 C CA . LEU A 1 111 ? 12.793 -1.229 0.905 1.00 93.44 111 LEU A CA 1
ATOM 868 C C . LEU A 1 111 ? 14.196 -1.828 1.053 1.00 93.44 111 LEU A C 1
ATOM 870 O O . LEU A 1 111 ? 15.020 -1.660 0.159 1.00 93.44 111 LEU A O 1
ATOM 874 N N . LEU A 1 112 ? 14.461 -2.565 2.138 1.00 91.19 112 LEU A N 1
ATOM 875 C CA . LEU A 1 112 ? 15.734 -3.266 2.329 1.00 91.19 112 LEU A CA 1
ATOM 876 C C . LEU A 1 112 ? 15.943 -4.340 1.260 1.00 91.19 112 LEU A C 1
ATOM 878 O O . LEU A 1 112 ? 17.007 -4.393 0.650 1.00 91.19 112 LEU A O 1
ATOM 882 N N . GLY A 1 113 ? 14.926 -5.163 0.993 1.00 86.56 113 GLY A N 1
ATOM 883 C CA . GLY A 1 113 ? 14.986 -6.186 -0.051 1.00 86.56 113 GLY A CA 1
ATOM 884 C C . GLY A 1 113 ? 15.248 -5.585 -1.431 1.00 86.56 113 GLY A C 1
ATOM 885 O O . GLY A 1 113 ? 16.050 -6.118 -2.194 1.00 86.56 113 GLY A O 1
ATOM 886 N N . LEU A 1 114 ? 14.637 -4.436 -1.726 1.00 85.69 114 LEU A N 1
ATOM 887 C CA . LEU A 1 114 ? 14.898 -3.705 -2.958 1.00 85.69 114 LEU A CA 1
ATOM 888 C C . LEU A 1 114 ? 16.327 -3.154 -3.028 1.00 85.69 114 LEU A C 1
ATOM 890 O O . LEU A 1 114 ? 16.980 -3.295 -4.058 1.00 85.69 114 LEU A O 1
ATOM 894 N N . GLY A 1 115 ? 16.820 -2.557 -1.941 1.00 85.88 115 GLY A N 1
ATOM 895 C CA . GLY A 1 115 ? 18.194 -2.061 -1.863 1.00 85.88 115 GLY A CA 1
ATOM 896 C C . GLY A 1 115 ? 19.218 -3.172 -2.103 1.00 85.88 115 GLY A C 1
ATOM 897 O O . GLY A 1 115 ? 20.129 -2.998 -2.906 1.00 85.88 115 GLY A O 1
ATOM 898 N N . LEU A 1 116 ? 19.017 -4.343 -1.489 1.00 85.19 116 LEU A N 1
ATOM 899 C CA . LEU A 1 116 ? 19.871 -5.517 -1.694 1.00 85.19 116 LEU A CA 1
ATOM 900 C C . LEU A 1 116 ? 19.810 -6.041 -3.135 1.00 85.19 116 LEU A C 1
ATOM 902 O O . LEU A 1 116 ? 20.842 -6.369 -3.719 1.00 85.19 116 LEU A O 1
ATOM 906 N N . ALA A 1 117 ? 18.619 -6.096 -3.736 1.00 80.31 117 ALA A N 1
ATOM 907 C CA . ALA A 1 117 ? 18.478 -6.489 -5.137 1.00 80.31 117 ALA A CA 1
ATOM 908 C C . ALA A 1 117 ? 19.229 -5.525 -6.072 1.00 80.31 117 ALA A C 1
ATOM 910 O O . ALA A 1 117 ? 19.904 -5.966 -7.003 1.00 80.31 117 ALA A O 1
ATOM 911 N N . ALA A 1 118 ? 19.167 -4.219 -5.793 1.00 80.38 118 ALA A N 1
ATOM 912 C CA . ALA A 1 118 ? 19.875 -3.203 -6.562 1.00 80.38 118 ALA A CA 1
ATOM 913 C C . ALA A 1 118 ? 21.402 -3.346 -6.451 1.00 80.38 118 ALA A C 1
ATOM 915 O O . ALA A 1 118 ? 22.0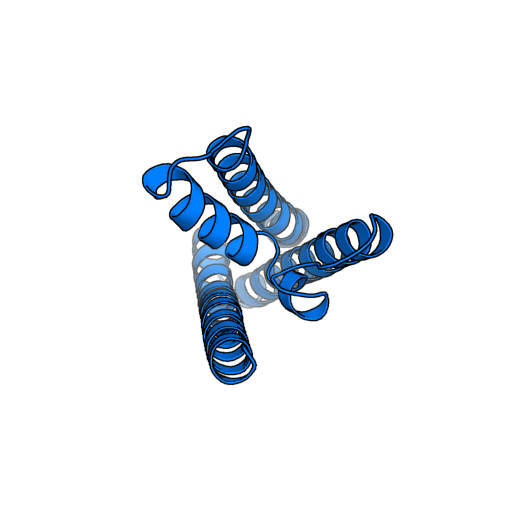91 -3.274 -7.468 1.00 80.38 118 ALA A O 1
ATOM 916 N N . THR A 1 119 ? 21.940 -3.611 -5.252 1.00 81.75 119 THR A N 1
ATOM 917 C CA . THR A 1 119 ? 23.389 -3.814 -5.080 1.00 81.75 119 THR A CA 1
ATOM 918 C C . THR A 1 119 ? 23.872 -5.067 -5.802 1.00 81.75 119 THR A C 1
ATOM 920 O O . THR A 1 119 ? 24.906 -5.030 -6.463 1.00 81.75 119 THR A O 1
ATOM 923 N N . VAL A 1 120 ? 23.113 -6.166 -5.739 1.00 82.00 120 VAL A N 1
ATOM 924 C CA . VAL A 1 120 ? 23.462 -7.406 -6.451 1.00 82.00 120 VAL A CA 1
ATOM 925 C C . VAL A 1 120 ? 23.472 -7.188 -7.965 1.00 82.00 120 VAL A C 1
ATOM 927 O O . VAL A 1 120 ? 24.412 -7.618 -8.633 1.00 82.00 120 VAL A O 1
ATOM 930 N N . LEU A 1 121 ? 22.482 -6.469 -8.509 1.00 76.00 121 LEU A N 1
ATOM 931 C CA . LEU A 1 121 ? 22.478 -6.127 -9.933 1.00 76.00 121 LEU A CA 1
ATOM 932 C C . LEU A 1 121 ? 23.671 -5.257 -10.329 1.00 76.00 121 LEU A C 1
ATOM 934 O O . LEU A 1 121 ? 24.260 -5.501 -11.373 1.00 76.00 121 LEU A O 1
ATOM 938 N N . SER A 1 122 ? 24.041 -4.273 -9.503 1.00 74.25 122 SER A N 1
ATOM 939 C CA . SER A 1 122 ? 25.152 -3.365 -9.815 1.00 74.25 122 SER A CA 1
ATOM 940 C C . SER A 1 122 ? 26.516 -4.052 -9.891 1.00 74.25 122 SER A C 1
ATOM 942 O O . SER A 1 122 ? 27.387 -3.573 -10.599 1.00 74.25 122 SER A O 1
ATOM 944 N N . VAL A 1 123 ? 26.699 -5.173 -9.185 1.00 71.50 123 VAL A N 1
ATOM 945 C CA . VAL A 1 1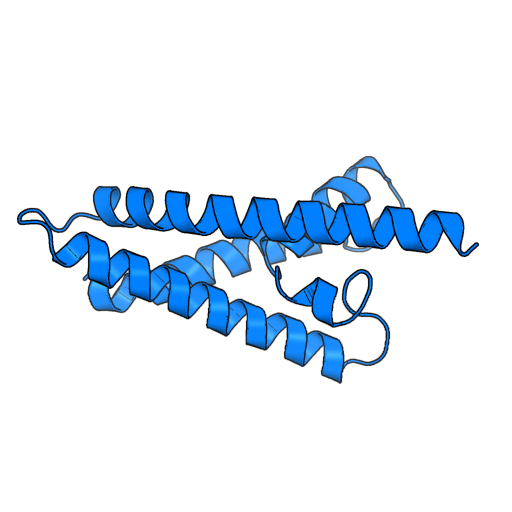23 ? 27.934 -5.979 -9.234 1.00 71.50 123 VAL A CA 1
ATOM 946 C C . VAL A 1 123 ? 27.930 -6.955 -10.420 1.00 71.50 123 VAL A C 1
ATOM 948 O O . VAL A 1 123 ? 28.972 -7.485 -10.790 1.00 71.50 123 VAL A O 1
ATOM 951 N N . SER A 1 124 ? 26.760 -7.211 -11.009 1.00 66.38 124 SER A N 1
ATOM 952 C CA . SER A 1 124 ? 26.578 -8.175 -12.102 1.00 66.38 124 SER A CA 1
ATOM 953 C C . SER A 1 124 ? 26.620 -7.536 -13.502 1.00 66.38 124 SER A C 1
ATOM 955 O O . SER A 1 124 ? 26.513 -8.264 -14.489 1.00 66.38 124 SER A O 1
ATOM 957 N N . LEU A 1 125 ? 26.721 -6.204 -13.581 1.00 55.47 125 LEU A N 1
ATOM 958 C CA . LEU A 1 125 ? 26.823 -5.388 -14.800 1.00 55.47 125 LEU A CA 1
ATOM 959 C C . LEU A 1 125 ? 28.254 -4.872 -14.969 1.00 55.47 125 LEU A C 1
ATOM 961 O O . LEU A 1 125 ? 28.702 -4.811 -16.134 1.00 55.47 125 LEU A O 1
#

pLDDT: mean 91.0, std 8.69, range [55.47, 98.38]

Secondary structure (DSSP, 8-state):
-HHHHHHHHHHHHHHHHHHHHHHHHTT---HHHHHHHHHHHHHHSGGGGGGBTTB-SSHHHHHHHHHHHHHHHHHHHHHHHHHHTTSSS--HHHHHHHHHHHHHHHHHHHHHHHHHHHHHHHH--

Sequence (125 aa):
MVRRRGPLLAIAISCTIGLLAALLLWDSTSALRGVPGFILWVLAVPTSSLFGIPVMGGELRWILAVLSSLVLWFYVGHLAAQRSTRRVATSWLEWRREWTRLVIGIWAGSLLGLGLAATVLSVSL

Foldseek 3Di:
DLLVCLLVVLLVVLVVLLVQLCVLPPVDPDPVSPVSSLLSNCLSQVQQCVCPLRNDDDPVSVVVSNVVSSVVSSVLSNVLSVVQVVDPDNDPVSSVVSSVVVSVVSSVVSVVSSVVSVVVVVVVD

Radius of gyration: 16.13 Å; Cα contacts (8 Å, |Δi|>4): 138; chains: 1; bounding box: 45×26×45 Å

Nearest PDB structures (foldseek):
  7tcd-assembly1_A  TM=3.301E-01  e=7.745E+00  synthetic construct

Mean predicted aligned error: 4.45 Å

Organism: NCBI:txid449393